Protein AF-A0A5B7INQ5-F1 (afdb_monomer_lite)

Organism: Portunus trituberculatus (NCBI:txid210409)

Foldseek 3Di:
DQDQFFADPDDPDDRHNPDDDDDPCPVQKDWDWACDDDPDRGTDIDIDGDPPPPPPPDDDDDDPDDDPVPDPVVVVVVCVVPDPCCVPPVVPDDPVPD

Secondary structure (DSSP, 8-state):
-----B--SSTTPPPB-------S-GGG-EEEEEPPSTT-SB-EEEEE--SS----SS--PPP----GGGS-HHHHHHHHHHS-HHHHT-----GGG-

pLDDT: mean 81.9, std 11.87, range [46.19, 97.25]

Radius of gyration: 20.14 Å; chains: 1; bounding box: 42×31×51 Å

Structure (mmCIF, N/CA/C/O backbone):
data_AF-A0A5B7INQ5-F1
#
_entry.id   AF-A0A5B7INQ5-F1
#
loop_
_atom_site.group_PDB
_atom_site.id
_atom_site.type_symbol
_atom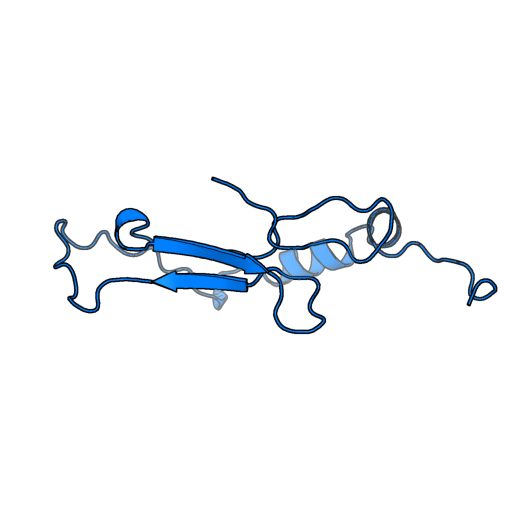_site.label_atom_id
_at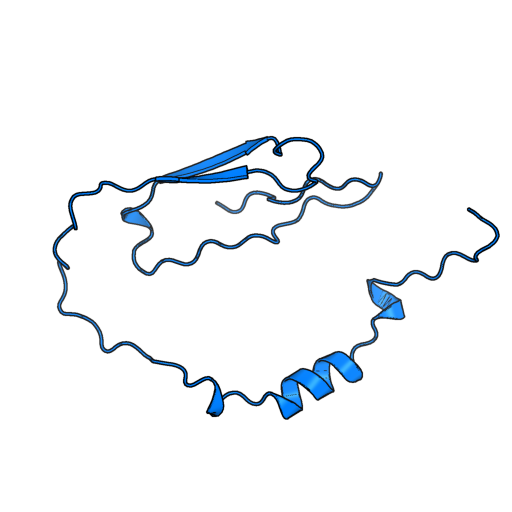om_site.label_alt_id
_atom_site.label_comp_id
_atom_site.label_asym_id
_atom_site.label_entity_id
_atom_site.label_seq_id
_atom_site.pdbx_PDB_ins_code
_atom_site.Cartn_x
_atom_site.Cartn_y
_atom_site.Cartn_z
_atom_site.occupancy
_atom_site.B_iso_or_equiv
_atom_site.auth_seq_id
_atom_site.auth_comp_id
_atom_site.auth_asym_id
_atom_site.auth_atom_id
_atom_site.pdbx_PDB_model_num
ATOM 1 N N . MET A 1 1 ? -10.947 -3.423 -1.709 1.00 57.22 1 MET A N 1
ATOM 2 C CA . MET A 1 1 ? -10.745 -3.121 -3.141 1.00 57.22 1 MET A CA 1
ATOM 3 C C . MET A 1 1 ? -9.304 -2.693 -3.304 1.00 57.22 1 MET A C 1
ATOM 5 O O . MET A 1 1 ? -8.870 -1.832 -2.548 1.00 57.22 1 MET A O 1
ATOM 9 N N . GLN A 1 2 ? -8.553 -3.346 -4.184 1.00 69.75 2 GLN A N 1
ATOM 10 C CA . GLN A 1 2 ? -7.168 -2.976 -4.461 1.00 69.75 2 GLN A CA 1
ATOM 11 C C . GLN A 1 2 ? -7.182 -2.007 -5.644 1.00 69.75 2 GLN A C 1
ATOM 13 O O . GLN A 1 2 ? -7.708 -2.350 -6.701 1.00 69.75 2 GLN A O 1
ATOM 18 N N . HIS A 1 3 ? -6.667 -0.797 -5.447 1.00 77.50 3 HIS A N 1
ATOM 19 C CA . HIS A 1 3 ? -6.546 0.199 -6.506 1.00 77.50 3 HIS A CA 1
ATOM 20 C C . HIS A 1 3 ? -5.077 0.537 -6.709 1.00 77.50 3 HIS A C 1
ATOM 22 O O . HIS A 1 3 ? -4.358 0.653 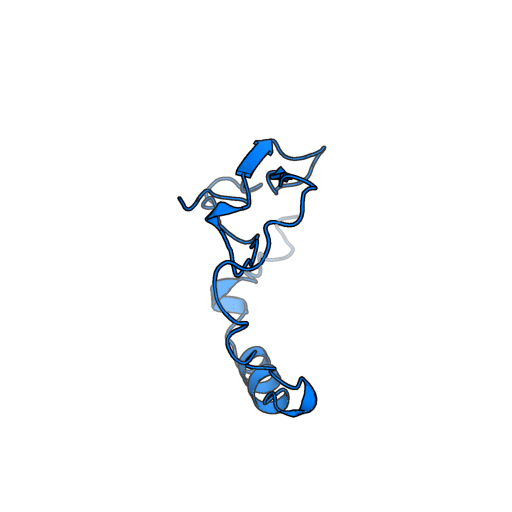-5.715 1.00 77.50 3 HIS A O 1
ATOM 28 N N . PRO A 1 4 ? -4.622 0.691 -7.960 1.00 83.06 4 PRO A N 1
ATOM 29 C CA . PRO A 1 4 ? -3.266 1.123 -8.213 1.00 83.06 4 PRO A CA 1
ATOM 30 C C . PRO A 1 4 ? -3.001 2.486 -7.603 1.00 83.06 4 PRO A C 1
ATOM 32 O O . PRO A 1 4 ? -3.743 3.447 -7.814 1.00 83.06 4 PRO A O 1
ATOM 35 N N . THR A 1 5 ? -1.929 2.546 -6.833 1.00 87.94 5 THR A N 1
ATOM 36 C CA . THR A 1 5 ? -1.494 3.763 -6.163 1.00 87.94 5 THR A CA 1
ATOM 37 C C . THR A 1 5 ? -0.407 4.444 -6.975 1.00 87.94 5 THR A C 1
ATOM 39 O O . THR A 1 5 ? -0.328 5.661 -6.949 1.00 87.94 5 THR A O 1
ATOM 42 N N . ARG A 1 6 ? 0.340 3.695 -7.793 1.00 89.06 6 ARG A N 1
ATOM 43 C CA . ARG A 1 6 ? 1.305 4.232 -8.750 1.00 89.06 6 ARG A CA 1
ATOM 44 C C . ARG A 1 6 ? 0.730 4.263 -10.167 1.00 89.06 6 ARG A C 1
ATOM 46 O O . ARG A 1 6 ? 0.248 3.244 -10.670 1.00 89.06 6 ARG A O 1
ATOM 53 N N . ILE A 1 7 ? 0.844 5.416 -10.816 1.00 85.56 7 ILE A N 1
ATOM 54 C CA . ILE A 1 7 ? 0.646 5.625 -12.249 1.00 85.56 7 ILE A CA 1
ATOM 55 C C . ILE A 1 7 ? 2.023 5.591 -12.913 1.00 85.56 7 ILE A C 1
ATOM 57 O O . ILE A 1 7 ? 2.838 6.459 -12.630 1.00 85.56 7 ILE A O 1
ATOM 61 N N . PRO A 1 8 ? 2.315 4.624 -13.792 1.00 81.50 8 PRO A N 1
ATOM 62 C CA . PRO A 1 8 ? 3.615 4.562 -14.428 1.00 81.50 8 PRO A CA 1
ATOM 63 C C . PRO A 1 8 ? 3.907 5.781 -15.302 1.00 81.50 8 PRO A C 1
ATOM 65 O O . PRO A 1 8 ? 3.069 6.224 -16.085 1.00 81.50 8 PRO A O 1
ATOM 68 N N . ASP A 1 9 ? 5.135 6.271 -15.197 1.00 80.56 9 ASP A N 1
ATOM 69 C CA . ASP A 1 9 ? 5.711 7.363 -15.983 1.00 80.56 9 ASP A CA 1
ATOM 70 C C . ASP A 1 9 ? 6.281 6.888 -17.333 1.00 80.56 9 ASP A C 1
ATOM 72 O O . ASP A 1 9 ? 6.629 7.695 -18.197 1.00 80.56 9 ASP A O 1
ATOM 76 N N . ARG A 1 10 ? 6.364 5.567 -17.535 1.00 79.44 10 ARG A N 1
ATOM 77 C CA . ARG A 1 10 ? 6.926 4.927 -18.728 1.00 79.44 10 ARG A CA 1
ATOM 78 C C . ARG A 1 10 ? 5.860 4.215 -19.547 1.00 79.44 10 ARG A C 1
ATOM 80 O O . ARG A 1 10 ? 5.020 3.483 -19.027 1.00 79.44 10 ARG A O 1
ATOM 87 N N . LEU A 1 11 ? 5.945 4.384 -20.865 1.00 76.81 11 LEU A N 1
ATOM 88 C CA . LEU A 1 11 ? 5.075 3.698 -21.813 1.00 76.81 11 LEU A CA 1
ATOM 89 C C . LEU A 1 11 ? 5.335 2.183 -21.766 1.00 76.81 11 LEU A C 1
ATOM 91 O O . LEU A 1 11 ? 6.426 1.734 -22.109 1.00 76.81 11 LEU A O 1
ATOM 95 N N . GLY A 1 12 ? 4.319 1.414 -21.366 1.00 76.31 12 GLY A N 1
ATOM 96 C CA . GLY A 1 12 ? 4.368 -0.052 -21.276 1.00 76.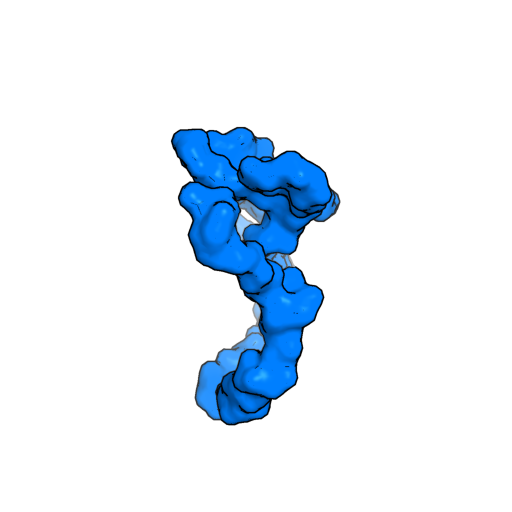31 12 GLY A CA 1
ATOM 97 C C . GLY A 1 12 ? 4.483 -0.609 -19.854 1.00 76.31 12 GLY A C 1
ATOM 98 O O . GLY A 1 12 ? 4.291 -1.809 -19.666 1.00 76.31 12 GLY A O 1
ATOM 99 N N . ASP A 1 13 ? 4.730 0.238 -18.853 1.00 78.00 13 ASP A N 1
ATOM 100 C CA . ASP A 1 13 ? 4.733 -0.184 -17.452 1.00 78.00 13 ASP A CA 1
ATOM 101 C C . ASP A 1 13 ? 3.296 -0.414 -16.939 1.00 78.00 13 ASP A C 1
ATOM 103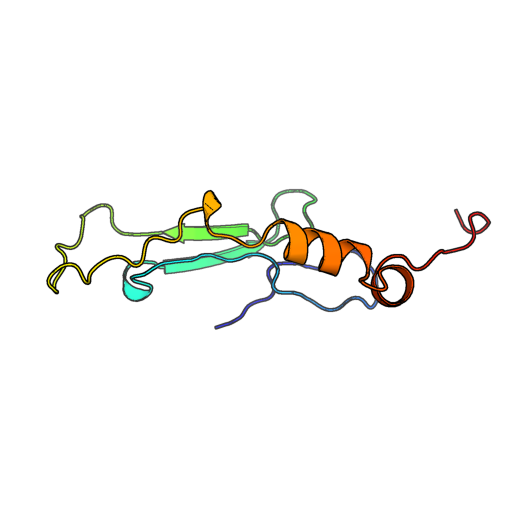 O O . ASP A 1 13 ? 2.332 0.206 -17.395 1.00 78.00 13 ASP A O 1
ATOM 107 N N . THR A 1 14 ? 3.142 -1.320 -15.967 1.00 81.31 14 THR A N 1
ATOM 108 C CA . THR A 1 14 ? 1.834 -1.664 -15.380 1.00 81.31 14 THR A CA 1
ATOM 109 C C . THR A 1 14 ? 1.559 -0.852 -14.116 1.00 81.31 14 THR A C 1
ATOM 111 O O . THR A 1 14 ? 2.443 -0.660 -13.282 1.00 81.31 14 THR A O 1
ATOM 114 N N . LEU A 1 15 ? 0.308 -0.412 -13.957 1.00 84.31 15 LEU A N 1
ATOM 115 C CA . LEU A 1 15 ? -0.218 0.188 -12.730 1.00 84.31 15 LEU A CA 1
ATOM 116 C C . LEU A 1 15 ? 0.076 -0.714 -11.513 1.00 84.31 15 LEU A C 1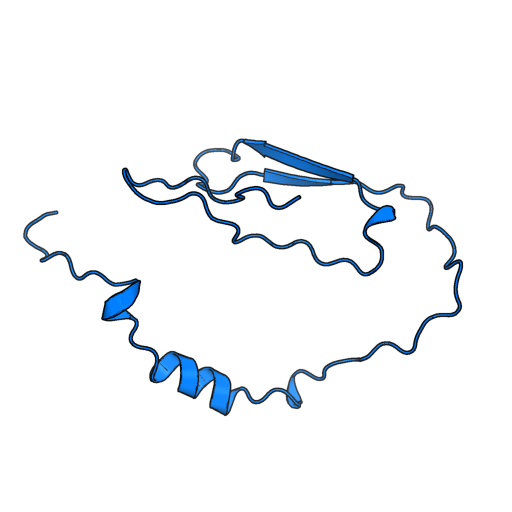
ATOM 118 O O . LEU A 1 15 ? -0.237 -1.905 -11.547 1.00 84.31 15 LEU A O 1
ATOM 122 N N . SER A 1 16 ? 0.653 -0.170 -10.436 1.00 84.88 16 SER A N 1
ATOM 123 C CA . SER A 1 16 ? 1.066 -0.965 -9.267 1.00 84.88 16 SER A CA 1
ATOM 124 C C . SER A 1 16 ? 0.528 -0.427 -7.938 1.00 84.88 16 SER A C 1
ATOM 126 O O . SER A 1 16 ? 0.162 0.741 -7.804 1.00 84.88 16 SER A O 1
ATOM 128 N N . ILE A 1 17 ? 0.430 -1.319 -6.949 1.00 86.88 17 ILE A N 1
ATOM 129 C CA . ILE A 1 17 ? 0.009 -1.011 -5.576 1.00 86.88 17 ILE A CA 1
ATOM 130 C C . ILE A 1 17 ? 1.262 -1.048 -4.708 1.00 86.88 17 ILE A C 1
ATOM 132 O O . ILE A 1 17 ? 1.706 -2.125 -4.310 1.00 86.88 17 ILE A O 1
ATOM 136 N N . LEU A 1 18 ? 1.858 0.118 -4.477 1.00 87.81 18 LEU A N 1
ATOM 137 C CA . LEU A 1 18 ? 3.076 0.256 -3.668 1.00 87.81 18 LEU A CA 1
ATOM 138 C C . LEU A 1 18 ? 2.805 0.914 -2.315 1.00 87.81 18 LEU A C 1
ATOM 140 O O . LEU A 1 18 ? 3.591 0.757 -1.385 1.00 87.81 18 LEU A O 1
ATOM 144 N N . ASP A 1 19 ? 1.682 1.614 -2.195 1.00 89.88 19 ASP A N 1
ATOM 145 C CA . ASP A 1 19 ? 1.332 2.374 -1.006 1.00 89.88 19 ASP A CA 1
ATOM 146 C C . ASP A 1 19 ? 0.336 1.588 -0.154 1.00 89.88 19 ASP A C 1
ATOM 148 O O . ASP A 1 19 ? -0.657 1.048 -0.653 1.00 89.88 19 ASP A O 1
ATOM 152 N N . LEU A 1 20 ? 0.606 1.516 1.151 1.00 89.44 20 LEU A N 1
ATOM 153 C CA . LEU A 1 20 ? -0.156 0.688 2.078 1.00 89.44 20 LEU A CA 1
ATOM 154 C C . LEU A 1 20 ? -0.630 1.491 3.288 1.00 89.44 20 LEU A C 1
ATOM 156 O O . LEU A 1 20 ? 0.160 2.099 4.005 1.00 89.44 20 LEU A O 1
ATOM 160 N N . PHE A 1 21 ? -1.931 1.410 3.555 1.00 88.12 21 PHE A N 1
ATOM 161 C CA . PHE A 1 21 ? -2.535 1.858 4.803 1.00 88.12 21 PHE A CA 1
ATOM 162 C C . PHE A 1 21 ? -2.868 0.641 5.671 1.00 88.12 21 PHE A C 1
ATOM 164 O O . PHE A 1 21 ? -3.671 -0.209 5.284 1.00 88.12 21 PHE A O 1
ATOM 171 N N . LEU A 1 22 ? -2.239 0.547 6.844 1.00 87.81 22 LEU A N 1
ATOM 172 C CA . LEU A 1 22 ? -2.432 -0.549 7.793 1.00 87.81 22 LEU A CA 1
ATOM 173 C C . LEU A 1 22 ? -3.293 -0.087 8.970 1.00 87.81 22 LEU A C 1
ATOM 175 O O . LEU A 1 22 ? -2.946 0.865 9.665 1.00 87.81 22 LEU A O 1
ATOM 179 N N . THR A 1 23 ? -4.394 -0.792 9.227 1.00 85.12 23 THR A N 1
ATOM 180 C CA . THR A 1 23 ? -5.282 -0.522 10.364 1.00 85.12 23 THR A CA 1
ATOM 181 C C . THR A 1 23 ? -5.824 -1.817 10.956 1.00 85.12 23 THR A C 1
ATOM 183 O O . THR A 1 23 ? -6.080 -2.786 10.242 1.00 85.12 23 THR A O 1
ATOM 186 N N . SER A 1 24 ? -6.013 -1.836 12.275 1.00 80.19 24 SER A N 1
ATOM 187 C CA . SER A 1 24 ? -6.677 -2.934 12.984 1.00 80.19 24 SER A CA 1
ATOM 188 C C . SER A 1 24 ? -8.205 -2.839 12.946 1.00 80.19 24 SER A C 1
ATOM 190 O O . SER A 1 24 ? -8.877 -3.804 13.299 1.00 80.19 24 SER A O 1
ATOM 192 N N . ASN A 1 25 ? -8.757 -1.694 12.536 1.00 81.56 25 ASN A N 1
ATOM 193 C CA . ASN A 1 25 ? -10.196 -1.456 12.455 1.00 81.56 25 ASN A CA 1
ATOM 194 C C . ASN A 1 25 ? -10.540 -0.798 11.108 1.00 81.56 25 ASN A C 1
ATOM 196 O O . ASN A 1 25 ? -10.758 0.412 11.061 1.00 81.56 25 ASN A O 1
ATOM 200 N N . PRO A 1 26 ? -10.577 -1.561 10.001 1.00 85.38 26 PRO A N 1
ATOM 201 C CA . PRO A 1 26 ? -10.840 -1.009 8.671 1.00 85.38 26 PRO A CA 1
ATOM 202 C C . PRO A 1 26 ? -12.211 -0.333 8.558 1.00 85.38 26 PRO A C 1
ATOM 204 O O . PRO A 1 26 ? -12.345 0.628 7.812 1.00 85.38 26 PRO A O 1
ATOM 207 N N . SER A 1 27 ? -13.208 -0.767 9.335 1.00 85.12 27 SER A N 1
ATOM 208 C CA . SER A 1 27 ? -14.550 -0.166 9.342 1.00 85.12 27 SER A CA 1
ATOM 209 C C . SER A 1 27 ? -14.606 1.261 9.891 1.00 85.12 27 SER A C 1
ATOM 211 O O . SER A 1 27 ? -15.571 1.968 9.618 1.00 85.12 27 SER A O 1
ATOM 213 N N . ALA A 1 28 ? -13.604 1.701 10.658 1.00 86.06 28 ALA A N 1
ATOM 214 C CA . ALA A 1 28 ? -13.574 3.054 11.217 1.00 86.06 28 ALA A CA 1
ATOM 215 C C . ALA A 1 28 ? -13.067 4.121 10.231 1.00 86.06 28 ALA A C 1
ATOM 217 O O . ALA A 1 28 ? -13.082 5.307 10.563 1.00 86.06 28 ALA A O 1
ATOM 218 N N . TYR A 1 29 ? -12.598 3.715 9.049 1.00 89.69 29 TYR A N 1
ATOM 219 C CA . TYR A 1 29 ? -11.941 4.604 8.100 1.00 89.69 29 TYR A CA 1
ATOM 220 C C . TYR A 1 29 ? -12.661 4.602 6.757 1.00 89.69 29 TYR A C 1
ATOM 222 O O . TYR A 1 29 ? -12.987 3.549 6.210 1.00 89.69 29 TYR A O 1
ATOM 230 N N . ALA A 1 30 ? -12.842 5.792 6.191 1.00 92.00 30 ALA A N 1
ATOM 231 C CA . ALA A 1 30 ? -13.137 5.953 4.778 1.00 92.00 30 ALA A CA 1
ATOM 232 C C . ALA A 1 30 ? -11.831 6.264 4.041 1.00 92.00 30 ALA A C 1
ATOM 234 O O . ALA A 1 30 ? -11.053 7.123 4.458 1.00 92.00 30 ALA A O 1
ATOM 235 N N . VAL A 1 31 ? -11.583 5.544 2.948 1.00 92.00 31 VAL A N 1
ATOM 236 C CA . VAL A 1 31 ? -10.391 5.712 2.112 1.00 92.00 31 VAL A CA 1
ATOM 237 C C . VAL A 1 31 ? -10.829 6.224 0.750 1.00 92.00 31 VAL A C 1
ATOM 239 O O . VAL A 1 31 ? -11.735 5.668 0.132 1.00 92.00 31 VAL A O 1
ATOM 242 N N . THR A 1 32 ? -10.172 7.277 0.284 1.00 93.69 32 THR A N 1
ATOM 243 C CA . THR A 1 32 ? -10.383 7.865 -1.039 1.00 93.69 32 THR A CA 1
ATOM 244 C C . THR A 1 32 ? -9.050 7.972 -1.764 1.00 93.69 32 THR A C 1
ATOM 246 O O . THR A 1 32 ? -8.014 8.216 -1.145 1.00 93.69 32 THR A O 1
ATOM 249 N N . LEU A 1 33 ? -9.086 7.755 -3.075 1.00 92.44 33 LEU A N 1
ATOM 250 C CA . LEU A 1 33 ? -7.938 7.887 -3.961 1.00 92.44 33 LEU A CA 1
ATOM 251 C C . LEU A 1 33 ? -8.201 9.066 -4.897 1.00 92.44 33 LEU A C 1
ATOM 253 O O . LEU A 1 33 ? -9.268 9.132 -5.510 1.00 92.44 33 LEU A O 1
ATOM 257 N N . SER A 1 34 ? -7.252 9.983 -5.007 1.00 93.50 34 SER A N 1
ATOM 258 C CA . SER A 1 34 ? -7.308 11.107 -5.941 1.00 93.50 34 SER A CA 1
ATOM 259 C C . SER A 1 34 ? -6.058 11.154 -6.814 1.00 93.50 34 SER A C 1
ATOM 261 O O . SER A 1 34 ? -5.085 10.435 -6.578 1.00 93.50 34 SER A O 1
ATOM 263 N N . SER A 1 35 ? -6.110 11.969 -7.870 1.00 91.56 35 SER A N 1
ATOM 264 C CA . SER A 1 35 ? -4.986 12.161 -8.787 1.00 91.56 35 SER A CA 1
ATOM 265 C C . SER A 1 35 ? -3.710 12.570 -8.042 1.00 91.56 35 SER A C 1
ATOM 267 O O . SER A 1 35 ? -3.806 13.178 -6.968 1.00 91.56 35 SER A O 1
ATOM 269 N N . PRO A 1 36 ? -2.523 12.299 -8.610 1.00 92.69 36 PRO A N 1
ATOM 270 C CA . PRO A 1 36 ? -1.267 12.689 -7.992 1.00 92.69 36 PRO A CA 1
ATOM 271 C C . PRO A 1 36 ? -1.196 14.184 -7.688 1.00 92.69 36 PRO A C 1
ATOM 273 O O . PRO A 1 36 ? -1.739 15.019 -8.417 1.00 92.69 36 PRO A O 1
ATOM 276 N N . LEU A 1 37 ? -0.499 14.526 -6.606 1.00 91.56 37 LEU A N 1
ATOM 277 C CA . LEU A 1 37 ? -0.185 15.915 -6.293 1.00 91.56 37 LEU A CA 1
ATOM 278 C C . LEU A 1 37 ? 1.031 16.360 -7.108 1.00 91.56 37 LEU A C 1
ATOM 280 O O . LEU A 1 37 ? 2.123 15.805 -6.976 1.00 91.56 37 LEU A O 1
ATOM 284 N N . GLY A 1 38 ? 0.849 17.394 -7.929 1.00 91.94 38 GLY A N 1
ATOM 285 C CA . GLY A 1 38 ? 1.920 17.938 -8.761 1.00 91.94 38 GLY A CA 1
ATOM 286 C C . GLY A 1 38 ? 2.417 16.922 -9.790 1.00 91.94 38 GLY A C 1
ATOM 287 O O . GLY A 1 38 ? 1.633 16.409 -10.580 1.00 91.94 38 GLY A O 1
ATOM 288 N N . SER A 1 39 ? 3.726 16.658 -9.788 1.00 88.50 39 SER A N 1
ATOM 289 C CA . SER A 1 39 ? 4.405 15.761 -10.734 1.00 88.50 39 SER A CA 1
ATOM 290 C C . SER A 1 39 ? 4.691 14.364 -10.170 1.00 88.50 39 SER A C 1
ATOM 292 O O . SER A 1 39 ? 5.562 13.672 -10.693 1.00 88.50 39 SER A O 1
ATOM 294 N N . SER A 1 40 ? 4.054 13.975 -9.062 1.00 89.69 40 SER A N 1
ATOM 295 C CA . SER A 1 40 ? 4.239 12.635 -8.500 1.00 89.69 40 SER A CA 1
ATOM 296 C C . SER A 1 40 ? 3.647 11.574 -9.431 1.00 89.69 40 SER A C 1
ATOM 298 O O . SER A 1 40 ? 2.612 11.795 -10.057 1.00 89.69 40 SER A O 1
ATOM 300 N N . ASP A 1 41 ? 4.279 10.406 -9.494 1.00 90.12 41 ASP A N 1
ATOM 301 C CA . ASP A 1 41 ? 3.740 9.207 -10.135 1.00 90.12 41 ASP A CA 1
ATOM 302 C C . ASP A 1 41 ? 2.848 8.393 -9.175 1.00 90.12 41 ASP A C 1
ATOM 304 O O . ASP A 1 41 ? 2.362 7.324 -9.532 1.00 90.12 41 ASP A O 1
ATOM 308 N N . HIS A 1 42 ? 2.574 8.905 -7.968 1.00 92.44 42 HIS A N 1
ATOM 309 C CA . HIS A 1 42 ? 1.692 8.284 -6.982 1.00 92.44 42 HIS A CA 1
ATOM 310 C C . HIS A 1 42 ? 0.391 9.074 -6.798 1.00 92.44 42 HIS A C 1
ATOM 312 O O . HIS A 1 42 ? 0.388 10.277 -6.537 1.00 92.44 42 HIS A O 1
ATOM 318 N N . ASN A 1 43 ? -0.734 8.368 -6.889 1.00 92.06 43 ASN A N 1
ATOM 319 C CA . ASN A 1 43 ? -2.056 8.854 -6.521 1.00 92.06 43 ASN A CA 1
ATOM 320 C C . ASN A 1 43 ? -2.096 9.229 -5.037 1.00 92.06 43 ASN A C 1
ATOM 322 O O . ASN A 1 43 ? -1.551 8.531 -4.178 1.00 92.06 43 ASN A O 1
ATOM 326 N N . LEU A 1 44 ? -2.806 10.307 -4.719 1.00 93.12 44 LEU A N 1
ATOM 327 C CA . LEU A 1 44 ? -2.985 10.733 -3.342 1.00 93.12 44 LEU A CA 1
ATOM 328 C C . LEU A 1 44 ? -3.992 9.815 -2.637 1.00 93.12 44 LEU A C 1
ATOM 330 O O . LEU A 1 44 ? -5.141 9.684 -3.058 1.00 93.12 44 LEU A O 1
ATOM 334 N N . ILE A 1 45 ? -3.572 9.215 -1.523 1.00 94.19 45 ILE A N 1
ATOM 335 C CA . ILE A 1 45 ? -4.439 8.420 -0.649 1.00 94.19 45 ILE A CA 1
ATOM 336 C C . ILE A 1 45 ? -4.886 9.303 0.510 1.00 94.19 45 ILE A C 1
ATOM 338 O O . ILE A 1 45 ? -4.083 9.685 1.360 1.00 94.19 45 ILE A O 1
ATOM 342 N N . SER A 1 46 ? -6.178 9.614 0.557 1.00 94.19 46 SER A N 1
ATOM 343 C CA . SER A 1 46 ? -6.784 10.364 1.657 1.00 94.19 46 SER A CA 1
ATOM 344 C C . SER A 1 46 ? -7.606 9.431 2.535 1.00 94.19 46 SER A C 1
ATOM 346 O O . SER A 1 46 ? -8.497 8.725 2.057 1.00 94.19 46 SER A O 1
ATOM 348 N N . VAL A 1 47 ? -7.310 9.443 3.832 1.00 92.94 47 VAL A N 1
ATOM 349 C CA . VAL A 1 47 ? -7.982 8.624 4.842 1.00 92.94 47 VAL A CA 1
ATOM 350 C C . VAL A 1 47 ? -8.694 9.545 5.822 1.00 92.94 47 VAL A C 1
ATOM 352 O O . VAL A 1 47 ? -8.071 10.438 6.394 1.00 92.94 47 VAL A O 1
ATOM 355 N N . SER A 1 48 ? -9.987 9.322 6.036 1.00 92.38 48 SER A N 1
ATOM 356 C CA . SER A 1 48 ? -10.772 10.049 7.032 1.00 92.38 48 SER A CA 1
ATOM 357 C C . SER A 1 48 ? -11.363 9.094 8.065 1.00 92.38 48 SER A C 1
ATOM 359 O O . SER A 1 48 ? -11.724 7.956 7.763 1.00 92.38 48 SER A O 1
ATOM 361 N N . CYS A 1 49 ? -11.447 9.559 9.309 1.00 87.69 49 CYS A N 1
ATOM 362 C CA . CYS A 1 49 ? -12.127 8.869 10.397 1.00 87.69 49 CYS A CA 1
ATOM 363 C C . CYS A 1 49 ? -12.853 9.885 11.291 1.00 87.69 49 CYS A C 1
ATOM 365 O O . CYS A 1 49 ? -12.434 11.045 11.378 1.00 87.69 49 CYS A O 1
ATOM 367 N N . PRO A 1 50 ? -13.947 9.486 11.958 1.00 82.81 50 PRO A N 1
ATOM 368 C CA . PRO A 1 50 ? -14.576 10.328 12.965 1.00 82.81 50 PRO A CA 1
ATOM 369 C C . PRO A 1 50 ? -13.628 10.529 14.158 1.00 82.81 50 PRO A C 1
ATOM 371 O O . PRO A 1 50 ? -12.999 9.589 14.637 1.00 82.81 50 PRO A O 1
ATOM 374 N N . ILE A 1 51 ? -13.554 11.767 14.659 1.00 74.31 51 ILE A N 1
ATOM 375 C CA . ILE A 1 51 ? -12.702 12.148 15.802 1.00 74.31 51 ILE A CA 1
ATOM 376 C C . ILE A 1 51 ? -13.212 11.527 17.111 1.00 74.31 51 ILE A C 1
ATOM 378 O O . ILE A 1 51 ? -12.437 11.325 18.046 1.00 74.31 51 ILE A O 1
ATOM 382 N N . SER A 1 52 ? -14.507 11.195 17.195 1.00 71.19 52 SER A N 1
ATOM 383 C CA . SER A 1 52 ? -15.034 10.486 18.356 1.00 71.19 52 SER A CA 1
ATOM 384 C C . SER A 1 52 ? -14.406 9.097 18.411 1.00 71.19 52 SER A C 1
ATOM 386 O O . SER A 1 52 ? -14.736 8.231 17.597 1.00 71.19 52 SER A O 1
ATOM 388 N N . LEU A 1 53 ? -13.504 8.892 19.370 1.00 64.38 53 LEU A N 1
ATOM 389 C CA . LEU A 1 53 ? -12.961 7.580 19.694 1.00 64.38 53 LEU A CA 1
ATOM 390 C C . LEU A 1 53 ? -14.137 6.626 19.898 1.00 64.38 53 LEU A C 1
ATOM 392 O O . LEU A 1 53 ? -14.872 6.750 20.875 1.00 64.38 53 LEU A O 1
ATOM 396 N N . ILE A 1 54 ? -14.335 5.699 18.961 1.00 63.72 54 ILE A N 1
ATOM 397 C CA . ILE A 1 54 ? -15.268 4.598 19.165 1.00 63.72 54 ILE A CA 1
ATOM 398 C C . ILE A 1 54 ? -14.684 3.800 20.334 1.00 63.72 54 ILE A C 1
ATOM 400 O O . ILE A 1 54 ? -13.547 3.324 20.214 1.00 63.72 54 ILE A O 1
ATOM 404 N N . PRO A 1 55 ? -15.396 3.681 21.470 1.00 64.81 55 PRO A N 1
ATOM 405 C CA . PRO A 1 55 ? -14.944 2.836 22.558 1.00 64.81 55 PRO A CA 1
ATOM 406 C C . PRO A 1 55 ? -14.687 1.436 21.996 1.00 64.81 55 PRO A C 1
ATOM 408 O O . PRO A 1 55 ? -15.505 0.958 21.202 1.00 64.81 55 PRO A O 1
ATOM 411 N N . PRO A 1 56 ? -13.571 0.778 22.350 1.00 63.50 56 PRO A N 1
ATOM 412 C CA . PRO A 1 56 ? -13.346 -0.600 21.944 1.00 63.50 56 PRO A CA 1
ATOM 413 C C . PRO A 1 56 ? -14.574 -1.427 22.342 1.00 63.50 56 PRO A C 1
ATOM 415 O O . PRO A 1 56 ? -14.895 -1.505 23.524 1.00 63.50 56 PRO A O 1
ATOM 418 N N . GLN A 1 57 ? -15.300 -1.974 21.361 1.00 67.50 57 GLN A N 1
ATOM 419 C CA . GLN A 1 57 ? -16.468 -2.817 21.649 1.00 67.50 57 GLN A CA 1
ATOM 420 C C . GLN A 1 57 ? -16.038 -4.154 22.265 1.00 67.50 57 GLN A C 1
ATOM 422 O O . GLN A 1 57 ? -16.762 -4.722 23.075 1.00 67.50 57 GLN A O 1
ATOM 427 N N . ASP A 1 58 ? -14.825 -4.600 21.930 1.00 66.88 58 ASP A N 1
ATOM 428 C CA . ASP A 1 58 ? -14.206 -5.806 22.458 1.00 66.88 58 ASP A CA 1
ATOM 429 C C . ASP A 1 58 ? -13.080 -5.468 23.448 1.00 66.88 58 ASP A C 1
ATOM 431 O O . ASP A 1 58 ? -12.373 -4.465 23.267 1.00 66.88 58 ASP A O 1
ATOM 435 N N . PRO A 1 59 ? -12.838 -6.322 24.463 1.00 73.69 59 PRO A N 1
ATOM 436 C CA . PRO A 1 59 ? -11.655 -6.205 25.303 1.00 73.69 59 PRO A CA 1
ATOM 437 C C . PRO A 1 59 ? -10.390 -6.210 24.428 1.00 73.69 59 PRO A C 1
ATOM 439 O O . PRO A 1 59 ? -10.325 -6.954 23.442 1.00 73.69 59 PRO A O 1
ATOM 442 N N . PRO A 1 60 ? -9.372 -5.391 24.755 1.00 68.38 60 PRO A N 1
ATOM 443 C CA . PRO A 1 60 ? -8.170 -5.295 23.943 1.00 68.38 60 PRO A CA 1
ATOM 444 C C . PRO A 1 60 ? -7.523 -6.676 23.829 1.00 68.38 60 PRO A C 1
ATOM 446 O O . PRO A 1 60 ? -6.989 -7.208 24.802 1.00 68.38 60 PRO A O 1
ATOM 449 N N . LYS A 1 61 ? -7.560 -7.260 22.624 1.00 71.62 61 LYS A N 1
ATOM 450 C CA . LYS A 1 61 ? -6.766 -8.452 22.316 1.00 71.62 61 LYS A CA 1
ATOM 451 C C . LYS A 1 61 ? -5.308 -8.136 22.635 1.00 71.62 61 LYS A C 1
ATOM 453 O O . LYS A 1 61 ? -4.825 -7.044 22.319 1.00 71.62 61 LYS A O 1
ATOM 458 N N . GLN A 1 62 ? -4.619 -9.086 23.264 1.00 76.94 62 GLN A N 1
ATOM 459 C CA . GLN A 1 62 ? -3.204 -8.949 23.583 1.00 76.94 62 GLN A CA 1
ATOM 460 C C . GLN A 1 62 ? -2.450 -8.573 22.304 1.00 76.94 62 GLN A C 1
ATOM 462 O O . GLN A 1 62 ? -2.483 -9.296 21.307 1.00 76.94 62 GLN A O 1
ATOM 467 N N . ARG A 1 63 ? -1.834 -7.389 22.304 1.00 75.56 63 ARG A N 1
ATOM 468 C CA . ARG A 1 63 ? -1.101 -6.898 21.139 1.00 75.56 63 ARG A CA 1
ATOM 469 C C . ARG A 1 63 ? 0.141 -7.766 20.977 1.00 75.56 63 ARG A C 1
ATOM 471 O O . ARG A 1 63 ? 0.980 -7.805 21.873 1.00 75.56 63 ARG A O 1
ATOM 478 N N . CYS A 1 64 ? 0.261 -8.450 19.843 1.00 77.62 64 CYS A N 1
ATOM 479 C CA . CYS A 1 64 ? 1.526 -9.058 19.459 1.00 77.62 64 CYS A CA 1
ATOM 480 C C . CYS A 1 64 ? 2.484 -7.917 19.103 1.00 77.62 64 CYS A C 1
ATOM 482 O O . CYS A 1 64 ? 2.292 -7.231 18.097 1.00 77.62 64 CYS A O 1
ATOM 484 N N . LEU A 1 65 ? 3.448 -7.652 19.984 1.00 81.44 65 LEU A N 1
ATOM 485 C CA . LEU A 1 65 ? 4.450 -6.616 19.785 1.00 81.44 65 LEU A CA 1
ATOM 486 C C . LEU A 1 65 ? 5.717 -7.270 19.239 1.00 81.44 65 LEU A C 1
ATOM 488 O O . LEU A 1 65 ? 6.380 -8.045 19.924 1.00 81.44 65 LEU A O 1
ATOM 492 N N . TRP A 1 66 ? 6.039 -6.962 17.988 1.00 82.12 66 TRP A N 1
ATOM 493 C CA . TRP A 1 66 ? 7.282 -7.401 17.372 1.00 82.12 66 TRP A CA 1
ATOM 494 C C . TRP A 1 66 ? 8.402 -6.465 17.813 1.00 82.12 66 TRP A C 1
ATOM 496 O O . TRP A 1 66 ? 8.375 -5.266 17.537 1.00 82.12 66 TRP A O 1
ATOM 506 N N . HIS A 1 67 ? 9.390 -7.006 18.517 1.00 86.56 67 HIS A N 1
ATOM 507 C CA . HIS A 1 67 ? 10.568 -6.240 18.896 1.00 86.56 67 HIS A CA 1
ATOM 508 C C . HIS A 1 67 ? 11.509 -6.118 17.698 1.00 86.56 67 HIS A C 1
ATOM 510 O O . HIS A 1 67 ? 11.907 -7.124 17.112 1.00 86.56 67 HIS A O 1
ATOM 516 N N . LEU A 1 68 ? 11.923 -4.889 17.373 1.00 85.44 68 LEU A N 1
ATOM 517 C CA . LEU A 1 68 ? 12.890 -4.614 16.303 1.00 85.44 68 LEU A CA 1
ATOM 518 C C . LEU A 1 68 ? 14.163 -5.462 16.463 1.00 85.44 68 LEU A C 1
ATOM 520 O O . LEU A 1 68 ? 14.670 -6.014 15.495 1.00 85.44 68 LEU A O 1
ATOM 524 N N . ALA A 1 69 ? 14.646 -5.612 17.698 1.00 91.75 69 ALA A N 1
ATOM 525 C CA . ALA A 1 69 ? 15.830 -6.408 18.016 1.00 91.75 69 ALA A CA 1
ATOM 526 C C . ALA A 1 69 ? 15.655 -7.917 17.753 1.00 91.75 69 ALA A C 1
ATOM 528 O O . ALA A 1 69 ? 16.645 -8.621 17.589 1.00 91.75 69 ALA A O 1
ATOM 529 N N . SER A 1 70 ? 14.416 -8.415 17.694 1.00 90.69 70 SER A N 1
ATOM 530 C CA . SER A 1 70 ? 14.111 -9.823 17.409 1.00 90.69 70 SER A CA 1
ATOM 531 C C . SER A 1 70 ? 14.062 -10.140 15.914 1.00 90.69 70 SER A C 1
ATOM 533 O O . SER A 1 70 ? 14.002 -11.310 15.544 1.00 90.69 70 SER A O 1
ATOM 535 N N . ALA A 1 71 ? 14.069 -9.129 15.043 1.00 92.00 71 ALA A N 1
ATOM 536 C CA . ALA A 1 71 ? 14.075 -9.354 13.608 1.00 92.00 71 ALA A CA 1
ATOM 537 C C . ALA A 1 71 ? 15.453 -9.838 13.132 1.00 92.00 71 ALA A C 1
ATOM 539 O O . ALA A 1 71 ? 16.503 -9.352 13.556 1.00 92.00 71 ALA A O 1
ATOM 540 N N . SER A 1 72 ? 15.448 -10.793 12.200 1.00 92.44 72 SER A N 1
ATOM 541 C CA . SER A 1 72 ? 16.669 -11.320 11.588 1.00 92.44 72 SER A CA 1
ATOM 542 C C . SER A 1 72 ? 17.203 -10.372 10.507 1.00 92.44 72 SER A C 1
ATOM 544 O O . SER A 1 72 ? 17.185 -10.669 9.311 1.00 92.44 72 SER A O 1
ATOM 546 N N . TRP A 1 73 ? 17.683 -9.199 10.927 1.00 93.88 73 TRP A N 1
ATOM 547 C CA . TRP A 1 73 ? 18.232 -8.180 10.024 1.00 93.88 73 TRP A CA 1
ATOM 548 C C . TRP A 1 73 ? 19.402 -8.695 9.187 1.00 93.88 73 TRP A C 1
ATOM 550 O O . TRP A 1 73 ? 19.558 -8.288 8.039 1.00 93.88 73 TRP A O 1
ATOM 560 N N . GLY A 1 74 ? 20.201 -9.614 9.740 1.00 96.50 74 GLY A N 1
ATOM 561 C CA . GLY A 1 74 ? 21.292 -10.267 9.018 1.00 96.50 74 GLY A CA 1
ATOM 562 C C . GLY A 1 74 ? 20.795 -11.080 7.821 1.00 96.50 74 GLY A C 1
ATOM 563 O O . GLY A 1 74 ? 21.308 -10.906 6.717 1.00 96.50 74 GLY A O 1
ATOM 564 N N . ASN A 1 75 ? 19.756 -11.901 8.008 1.00 95.44 75 ASN A N 1
ATOM 565 C CA . ASN A 1 75 ? 19.177 -12.693 6.920 1.00 95.44 75 ASN A CA 1
ATOM 566 C C . ASN A 1 75 ? 18.451 -11.812 5.904 1.00 95.44 75 ASN A C 1
ATOM 568 O O . ASN A 1 75 ? 18.572 -12.057 4.709 1.00 95.44 75 ASN A O 1
ATOM 572 N N . LEU A 1 76 ? 17.753 -10.765 6.355 1.00 93.38 76 LEU A N 1
ATOM 573 C CA . LEU A 1 76 ? 17.118 -9.802 5.453 1.00 93.38 76 LEU A CA 1
ATOM 574 C C . LEU A 1 76 ? 18.157 -9.084 4.582 1.00 93.38 76 LEU A C 1
ATOM 576 O O . LEU A 1 76 ? 17.995 -8.985 3.368 1.00 93.38 76 LEU A O 1
ATOM 580 N N . ARG A 1 77 ? 19.254 -8.616 5.190 1.00 95.69 77 ARG A N 1
ATOM 581 C CA . ARG A 1 77 ? 20.363 -7.997 4.458 1.00 95.69 77 ARG A CA 1
ATOM 582 C C . ARG A 1 77 ? 20.976 -8.979 3.463 1.00 95.69 77 ARG A C 1
ATOM 584 O O . ARG A 1 77 ? 21.237 -8.587 2.333 1.00 95.69 77 ARG A O 1
ATOM 591 N N . ARG A 1 78 ? 21.202 -10.231 3.873 1.00 97.25 78 ARG A N 1
ATOM 592 C CA . ARG A 1 78 ? 21.767 -11.263 2.999 1.00 97.25 78 ARG A CA 1
ATOM 593 C C . ARG A 1 78 ? 20.851 -11.570 1.820 1.00 97.25 78 ARG A C 1
ATOM 595 O O . ARG A 1 78 ? 21.321 -11.580 0.694 1.00 97.25 78 ARG A O 1
ATOM 602 N N . TYR A 1 79 ? 19.551 -11.710 2.067 1.00 95.44 79 TYR A N 1
ATOM 603 C CA . TYR A 1 79 ? 18.552 -11.885 1.017 1.00 95.44 79 TYR A CA 1
ATOM 604 C C . TYR A 1 79 ? 18.646 -10.778 -0.038 1.00 95.44 79 TYR A C 1
ATOM 606 O O . TYR A 1 79 ? 18.750 -11.071 -1.222 1.00 95.44 79 TYR A O 1
ATOM 614 N N . TYR A 1 80 ? 18.671 -9.510 0.382 1.00 90.69 80 TYR A N 1
ATOM 615 C CA . TYR A 1 80 ? 18.767 -8.399 -0.565 1.00 90.69 80 TYR A CA 1
ATOM 616 C C . TYR A 1 80 ? 20.133 -8.282 -1.245 1.00 90.69 80 TYR A C 1
ATOM 618 O O . TYR A 1 80 ? 20.195 -7.771 -2.358 1.00 90.69 80 TYR A O 1
ATOM 626 N N . ALA A 1 81 ? 21.217 -8.732 -0.612 1.00 90.56 81 ALA A N 1
ATOM 627 C CA . ALA A 1 81 ? 22.533 -8.775 -1.247 1.00 90.56 81 ALA A CA 1
ATOM 628 C C . ALA A 1 81 ? 22.612 -9.865 -2.330 1.00 90.56 81 ALA A C 1
ATOM 630 O O . ALA A 1 81 ? 23.213 -9.634 -3.376 1.00 90.56 81 ALA A O 1
ATOM 631 N N . ASP A 1 82 ? 21.981 -11.015 -2.084 1.00 93.69 82 ASP A N 1
ATOM 632 C CA . ASP A 1 82 ? 21.986 -12.176 -2.981 1.00 93.69 82 ASP A CA 1
ATOM 633 C C . ASP A 1 82 ? 20.880 -12.094 -4.061 1.00 93.69 82 ASP A C 1
ATOM 635 O O . ASP A 1 82 ? 20.862 -12.889 -5.000 1.00 93.69 82 ASP A O 1
ATOM 639 N N . PHE A 1 83 ? 19.940 -11.147 -3.944 1.00 89.31 83 PHE A N 1
ATOM 640 C CA . PHE A 1 83 ? 18.835 -10.985 -4.890 1.00 89.31 83 PHE A CA 1
ATOM 641 C C . PHE A 1 83 ? 19.338 -10.509 -6.272 1.00 89.31 83 PHE A C 1
ATOM 643 O O . PHE A 1 83 ? 20.114 -9.551 -6.343 1.00 89.31 83 PHE A O 1
ATOM 650 N N . PRO A 1 84 ? 18.884 -11.111 -7.391 1.00 89.00 84 PRO A N 1
ATOM 651 C CA . PRO A 1 84 ? 19.372 -10.797 -8.735 1.00 89.00 84 PRO A CA 1
ATOM 652 C C . PRO A 1 84 ? 18.743 -9.507 -9.286 1.00 89.00 84 PRO A C 1
ATOM 654 O O . PRO A 1 84 ? 17.936 -9.514 -10.212 1.00 89.00 84 PRO A O 1
ATOM 657 N N . TRP A 1 85 ? 19.112 -8.360 -8.718 1.00 84.56 85 TRP A N 1
ATOM 658 C CA . TRP A 1 85 ? 18.509 -7.064 -9.054 1.00 84.56 85 TRP A CA 1
ATOM 659 C C . TRP A 1 85 ? 18.593 -6.674 -10.535 1.00 84.56 85 TRP A C 1
ATOM 661 O O . TRP A 1 85 ? 17.706 -5.981 -11.038 1.00 84.56 85 TRP A O 1
ATOM 671 N N . ASN A 1 86 ? 19.644 -7.106 -11.231 1.00 81.12 86 ASN A N 1
ATOM 672 C CA . ASN A 1 86 ? 19.853 -6.796 -12.647 1.00 81.12 86 ASN A CA 1
ATOM 673 C C . ASN A 1 86 ? 18.816 -7.471 -13.552 1.00 81.12 86 ASN A C 1
ATOM 675 O O . ASN A 1 86 ? 18.442 -6.899 -14.571 1.00 81.12 86 ASN A O 1
ATOM 679 N N . ASP A 1 87 ? 18.302 -8.633 -13.147 1.00 82.44 87 ASP A N 1
ATOM 680 C CA . ASP A 1 87 ? 17.327 -9.389 -13.937 1.00 82.44 87 ASP A CA 1
ATOM 681 C C . ASP A 1 87 ? 15.915 -8.791 -13.825 1.00 82.44 87 ASP A C 1
ATOM 683 O O . ASP A 1 87 ? 15.057 -9.051 -14.665 1.00 82.44 87 ASP A O 1
ATOM 687 N N . TYR A 1 88 ? 15.668 -7.972 -12.794 1.00 72.12 88 TYR A N 1
ATOM 688 C CA . TYR A 1 88 ? 14.332 -7.468 -12.464 1.00 72.12 88 TYR A CA 1
ATOM 689 C C . TYR A 1 88 ? 14.188 -5.945 -12.550 1.00 72.12 88 TYR A C 1
ATOM 691 O O . TYR A 1 88 ? 13.133 -5.472 -12.963 1.00 72.12 88 TYR A O 1
ATOM 699 N N . TRP A 1 89 ? 15.196 -5.157 -12.159 1.00 67.94 89 TRP A N 1
ATOM 700 C CA . TRP A 1 89 ? 15.018 -3.711 -11.944 1.00 67.94 89 TRP A CA 1
ATOM 701 C C . TRP A 1 89 ? 16.057 -2.845 -12.654 1.00 67.94 89 TRP A C 1
ATOM 703 O O . TRP A 1 89 ? 15.711 -1.832 -13.265 1.00 67.94 89 TRP A O 1
ATOM 713 N N . PHE A 1 90 ? 17.326 -3.251 -12.637 1.00 66.19 90 PHE A N 1
ATOM 714 C CA . PHE A 1 90 ? 18.402 -2.512 -13.296 1.00 66.19 90 PHE A CA 1
ATOM 715 C C . PHE A 1 90 ? 18.663 -3.085 -14.685 1.00 66.19 90 PHE A C 1
ATOM 717 O O . PHE A 1 90 ? 19.671 -3.741 -14.930 1.00 66.19 90 PHE A O 1
ATOM 724 N N . HIS A 1 91 ? 17.754 -2.810 -15.620 1.00 64.06 91 HIS A N 1
ATOM 725 C CA . HIS A 1 91 ? 18.080 -2.990 -17.030 1.00 64.06 91 HIS A CA 1
ATOM 726 C C . HIS A 1 91 ? 19.171 -1.973 -17.371 1.00 64.06 91 HIS A C 1
ATOM 728 O O . HIS A 1 91 ? 18.892 -0.779 -17.508 1.00 64.06 91 HIS A O 1
ATOM 734 N N . VAL A 1 92 ? 20.420 -2.431 -17.468 1.00 58.47 92 VAL A N 1
ATOM 735 C CA . VAL A 1 92 ? 21.535 -1.623 -17.965 1.00 58.47 92 VAL A CA 1
ATOM 736 C C . VAL A 1 92 ? 21.216 -1.278 -19.418 1.00 58.47 92 VAL A C 1
ATOM 738 O O . VAL A 1 92 ? 21.513 -2.045 -20.331 1.00 58.47 92 VAL A O 1
ATOM 741 N N . ARG A 1 93 ? 20.571 -0.132 -19.662 1.00 57.50 93 ARG A N 1
ATOM 742 C CA . ARG A 1 93 ? 20.622 0.460 -20.997 1.00 57.50 93 ARG A CA 1
ATOM 743 C C . ARG A 1 93 ? 22.066 0.917 -21.204 1.00 57.50 93 ARG A C 1
ATOM 745 O O . ARG A 1 93 ? 22.602 1.587 -20.318 1.00 57.50 93 ARG A O 1
ATOM 752 N N . PRO A 1 94 ? 22.726 0.546 -22.312 1.00 56.03 94 PRO A N 1
ATOM 753 C CA . PRO A 1 94 ? 24.053 1.063 -22.592 1.00 56.03 94 PRO A CA 1
ATOM 754 C C . PRO A 1 94 ? 23.998 2.595 -22.599 1.00 56.03 94 PRO A C 1
ATOM 756 O O . PRO A 1 94 ? 23.065 3.189 -23.137 1.00 56.03 94 PRO A O 1
ATOM 759 N N . ILE A 1 95 ? 25.012 3.218 -21.993 1.00 57.22 95 ILE A N 1
ATOM 760 C CA . ILE A 1 95 ? 25.154 4.677 -21.819 1.00 57.22 95 ILE A CA 1
ATOM 761 C C . ILE A 1 95 ? 25.064 5.439 -23.161 1.00 57.22 95 ILE A C 1
ATOM 763 O O . ILE A 1 95 ? 24.817 6.636 -23.182 1.00 57.22 95 ILE A O 1
ATOM 767 N N . SER A 1 96 ? 25.193 4.747 -24.294 1.00 58.34 96 SER A N 1
ATOM 768 C CA . SER A 1 96 ? 25.102 5.290 -25.652 1.00 58.34 96 SER A CA 1
ATOM 769 C C . SER A 1 96 ? 23.692 5.685 -26.127 1.00 58.34 96 SER A C 1
ATOM 771 O O . SER A 1 96 ? 23.528 5.951 -27.314 1.00 58.34 96 SER A O 1
ATOM 773 N N . LEU A 1 97 ? 22.669 5.649 -25.268 1.00 52.47 97 LEU A N 1
ATOM 774 C CA . LEU A 1 97 ? 21.272 5.962 -25.620 1.00 52.47 97 LEU A CA 1
ATOM 775 C C . LEU A 1 97 ? 20.656 7.104 -24.785 1.00 52.47 97 LEU A C 1
ATOM 777 O O . LEU A 1 97 ? 19.436 7.268 -24.811 1.00 52.47 97 LEU A O 1
ATOM 781 N N . CYS A 1 98 ? 21.484 7.872 -24.069 1.00 46.19 98 CYS A N 1
ATOM 782 C CA . CYS A 1 98 ? 21.096 9.134 -23.432 1.00 46.19 98 CYS A CA 1
ATOM 783 C C . CYS A 1 98 ? 21.425 10.330 -24.329 1.00 46.19 98 CYS A C 1
ATOM 785 O O . CYS A 1 98 ? 22.533 10.332 -24.912 1.00 46.19 98 CYS A O 1
#

Sequence (98 aa):
MQHPTRIPDRLGDTLSILDLFLTSNPSAYAVTLSSPLGSSDHNLISVSCPISLIPPQDPPKQRCLWHLASASWGNLRRYYADFPWNDYWFHVRPISLC